Protein AF-A0A7C0UFL6-F1 (afdb_monomer_lite)

Secondary structure (DSSP, 8-state):
-----------HHHHHHHHHHTB-EEEETTTTEEEETTTTTS--EEEEEEEE-SSS--EEEEEEE-SS-SSTTS-S-S-----------

Structure (mmCIF, N/CA/C/O backbone):
data_AF-A0A7C0UFL6-F1
#
_entry.id   AF-A0A7C0UFL6-F1
#
loop_
_atom_site.group_PDB
_atom_site.id
_atom_site.type_symbol
_atom_site.label_atom_id
_atom_site.label_alt_id
_atom_site.label_comp_id
_atom_site.label_asym_id
_atom_site.label_entity_id
_atom_site.label_seq_id
_atom_site.pdbx_PDB_ins_code
_atom_site.Cartn_x
_atom_site.Cartn_y
_atom_site.Cartn_z
_atom_site.occupancy
_atom_site.B_iso_or_equiv
_atom_site.auth_seq_id
_atom_site.auth_comp_id
_atom_site.auth_asym_id
_atom_site.auth_atom_id
_atom_site.pdbx_PDB_model_num
ATOM 1 N N . SER A 1 1 ? -7.369 3.836 -13.365 1.00 86.38 1 SER A N 1
ATOM 2 C CA . SER A 1 1 ? -7.535 2.384 -13.575 1.00 86.38 1 SER A CA 1
ATOM 3 C C . SER A 1 1 ? -7.679 1.713 -12.216 1.00 86.38 1 SER A C 1
ATOM 5 O O . SER A 1 1 ? -7.369 2.354 -11.218 1.00 86.38 1 SER A O 1
ATOM 7 N N . ASP A 1 2 ? -8.118 0.454 -12.171 1.00 93.19 2 ASP A N 1
ATOM 8 C CA . ASP A 1 2 ? -8.101 -0.399 -10.966 1.00 93.19 2 ASP A CA 1
ATOM 9 C C . ASP A 1 2 ? -6.899 -1.371 -10.997 1.00 93.19 2 ASP A C 1
ATOM 11 O O . ASP A 1 2 ? -7.002 -2.543 -10.643 1.00 93.19 2 ASP A O 1
ATOM 15 N N . GLU A 1 3 ? -5.747 -0.898 -11.485 1.00 96.69 3 GLU A N 1
ATOM 16 C CA . GLU A 1 3 ? -4.517 -1.695 -11.556 1.00 96.69 3 GLU A CA 1
ATOM 17 C C . GLU A 1 3 ? -4.013 -2.041 -10.144 1.00 96.69 3 GLU A C 1
ATOM 19 O O . GLU A 1 3 ? -3.952 -1.183 -9.259 1.00 96.69 3 GLU A O 1
ATOM 24 N N . VAL A 1 4 ? -3.601 -3.293 -9.929 1.00 98.06 4 VAL A N 1
ATOM 25 C CA . VAL A 1 4 ? -2.956 -3.696 -8.674 1.00 98.06 4 VAL A CA 1
ATOM 26 C C . VAL A 1 4 ? -1.561 -3.084 -8.631 1.00 98.06 4 VAL A C 1
ATOM 28 O O . VAL A 1 4 ? -0.710 -3.429 -9.442 1.00 98.06 4 VAL A O 1
ATOM 31 N N . LEU A 1 5 ? -1.313 -2.181 -7.679 1.00 98.31 5 LEU A N 1
ATOM 32 C CA . LEU A 1 5 ? -0.070 -1.406 -7.621 1.00 98.31 5 LEU A CA 1
ATOM 33 C C . LEU A 1 5 ? 1.061 -2.110 -6.869 1.00 98.31 5 LEU A C 1
ATOM 35 O O . LEU A 1 5 ? 2.211 -2.084 -7.301 1.00 98.31 5 LEU A O 1
ATOM 39 N N . MET A 1 6 ? 0.770 -2.675 -5.698 1.00 98.25 6 MET A N 1
ATOM 40 C CA . MET A 1 6 ? 1.773 -3.290 -4.827 1.00 98.25 6 MET A CA 1
ATOM 41 C C . MET A 1 6 ? 1.126 -4.134 -3.725 1.00 98.25 6 MET A C 1
ATOM 43 O O . MET A 1 6 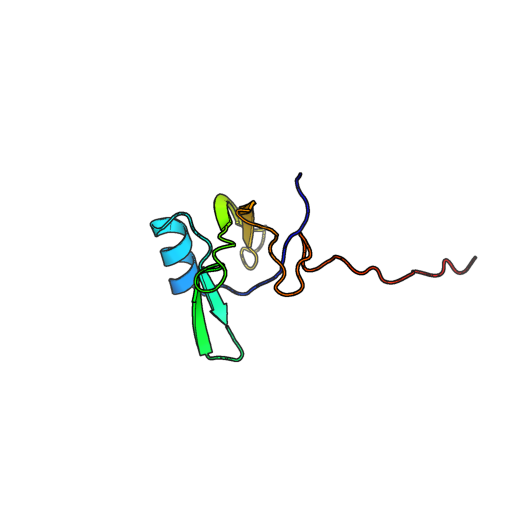? -0.047 -3.956 -3.409 1.00 98.25 6 MET A O 1
ATOM 47 N N . LEU A 1 7 ? 1.932 -4.993 -3.100 1.00 98.38 7 LEU A N 1
ATOM 48 C CA . LEU A 1 7 ? 1.600 -5.717 -1.875 1.00 98.38 7 LEU A CA 1
ATOM 49 C C . LEU A 1 7 ? 2.523 -5.251 -0.742 1.00 98.38 7 LEU A C 1
ATOM 51 O O . LEU A 1 7 ? 3.736 -5.132 -0.925 1.00 98.38 7 LEU A O 1
ATOM 55 N N . ALA A 1 8 ? 1.959 -5.003 0.436 1.00 98.06 8 ALA A N 1
ATOM 56 C CA . ALA A 1 8 ? 2.703 -4.679 1.649 1.00 98.06 8 ALA A CA 1
ATOM 57 C C . ALA A 1 8 ? 1.919 -5.117 2.892 1.00 98.06 8 ALA A C 1
ATOM 59 O O . ALA A 1 8 ? 0.759 -5.505 2.803 1.00 98.06 8 ALA A O 1
ATOM 60 N N . TYR A 1 9 ? 2.568 -5.051 4.054 1.00 98.50 9 TYR A N 1
ATOM 61 C CA . TYR A 1 9 ? 1.987 -5.482 5.322 1.00 98.50 9 TYR A CA 1
ATOM 62 C C . TYR A 1 9 ? 1.608 -4.280 6.178 1.00 98.50 9 TYR A C 1
ATOM 64 O O . TYR A 1 9 ? 2.343 -3.290 6.243 1.00 98.50 9 TYR A O 1
ATOM 72 N N . MET A 1 10 ? 0.482 -4.397 6.874 1.00 98.69 10 MET A N 1
ATOM 73 C CA . MET A 1 10 ? 0.069 -3.475 7.922 1.00 98.69 10 MET A CA 1
ATOM 74 C C . MET A 1 10 ? -0.117 -4.244 9.230 1.00 98.69 10 MET A C 1
ATOM 76 O O . MET A 1 10 ? -0.642 -5.350 9.244 1.00 98.69 10 MET A O 1
ATOM 80 N N . ASN A 1 11 ? 0.303 -3.643 10.338 1.00 97.56 11 ASN A N 1
ATOM 81 C CA . ASN A 1 11 ? -0.208 -3.962 11.665 1.00 97.56 11 ASN A CA 1
ATOM 82 C C . ASN A 1 11 ? -1.256 -2.911 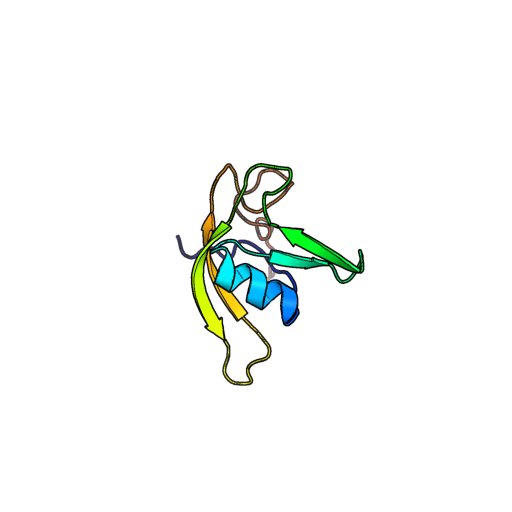12.086 1.00 97.56 11 ASN A C 1
ATOM 84 O O . ASN A 1 11 ? -1.491 -1.927 11.371 1.00 97.56 11 ASN A O 1
ATOM 88 N N . LYS A 1 12 ? -1.835 -3.087 13.281 1.00 98.06 12 LYS A N 1
ATOM 89 C CA . LYS A 1 12 ? -2.818 -2.164 13.869 1.00 98.06 12 LYS A CA 1
ATOM 90 C C . LYS A 1 12 ? -2.368 -0.697 13.804 1.00 98.06 12 LYS A C 1
ATOM 92 O O . LYS A 1 12 ? -3.083 0.138 13.264 1.00 98.06 12 LYS A O 1
ATOM 97 N N . THR A 1 13 ? -1.153 -0.396 14.259 1.00 98.56 13 THR A N 1
ATOM 98 C CA . THR A 1 13 ? -0.611 0.971 14.289 1.00 98.56 13 THR A CA 1
ATOM 99 C C . THR A 1 13 ? -0.477 1.585 12.894 1.00 98.56 13 THR A C 1
ATOM 101 O O . THR A 1 13 ? -0.807 2.753 12.690 1.00 98.56 13 THR A O 1
ATOM 104 N N . SER A 1 14 ? 0.019 0.833 11.906 1.00 98.69 14 SER A N 1
ATOM 105 C CA . SER A 1 14 ? 0.133 1.342 10.532 1.00 98.69 14 SER A CA 1
ATOM 106 C C . SER A 1 14 ? -1.232 1.556 9.873 1.00 98.69 14 SER A C 1
ATOM 108 O O . SER A 1 14 ? -1.400 2.523 9.130 1.00 98.69 14 SER A O 1
ATOM 110 N N . LEU A 1 15 ? -2.228 0.726 10.197 1.00 98.75 15 LEU A N 1
ATOM 111 C CA . LEU A 1 15 ? -3.599 0.921 9.732 1.00 98.75 15 LEU A CA 1
ATOM 112 C C . LEU A 1 15 ? -4.226 2.175 10.360 1.00 98.75 15 LEU A C 1
ATOM 114 O O . LEU A 1 15 ? -4.766 3.012 9.643 1.00 98.75 15 LEU A O 1
ATOM 118 N N . GLU A 1 16 ? -4.081 2.364 11.673 1.00 98.75 16 GLU A N 1
ATOM 119 C CA . GLU A 1 16 ? -4.555 3.565 12.378 1.00 98.75 16 GLU A CA 1
ATOM 120 C C . GLU A 1 16 ? -3.943 4.846 11.794 1.00 98.75 16 GLU A C 1
ATOM 122 O O . GLU A 1 16 ? -4.649 5.824 11.539 1.00 98.75 16 GLU A O 1
ATOM 127 N N . ARG A 1 17 ? -2.632 4.840 11.513 1.00 98.75 17 ARG A N 1
ATOM 128 C CA . ARG A 1 17 ? -1.955 5.959 10.836 1.00 98.75 17 ARG A CA 1
ATOM 129 C C . ARG A 1 17 ? -2.490 6.180 9.427 1.00 98.75 17 ARG A C 1
ATOM 131 O O . ARG A 1 17 ? -2.680 7.329 9.030 1.00 98.75 17 ARG A O 1
ATOM 138 N N . THR A 1 18 ? -2.757 5.104 8.691 1.00 98.81 18 THR A N 1
ATOM 139 C CA . THR A 1 18 ? -3.330 5.178 7.344 1.00 98.81 18 THR A CA 1
ATOM 140 C C . THR A 1 18 ? -4.690 5.867 7.356 1.00 98.81 18 THR A C 1
ATOM 142 O O . THR A 1 18 ? -4.888 6.834 6.624 1.00 98.81 18 THR A O 1
ATOM 145 N N . ILE A 1 19 ? -5.585 5.440 8.251 1.00 98.75 19 ILE A N 1
ATOM 146 C CA . ILE A 1 19 ? -6.918 6.033 8.423 1.00 98.75 19 ILE A CA 1
ATOM 147 C C . ILE A 1 19 ? -6.802 7.504 8.832 1.00 98.75 19 ILE A C 1
ATOM 149 O O . ILE A 1 19 ? -7.431 8.367 8.228 1.00 98.75 19 ILE A O 1
ATOM 153 N N . LYS A 1 20 ? -5.960 7.808 9.827 1.00 98.69 20 LYS A N 1
ATOM 154 C CA . LYS A 1 20 ? -5.818 9.166 10.369 1.00 98.69 20 LYS A CA 1
ATOM 155 C C . LYS A 1 20 ? -5.274 10.170 9.351 1.00 98.69 20 LYS A C 1
ATOM 157 O O . LYS A 1 20 ? -5.657 11.334 9.377 1.00 98.69 20 LYS A O 1
ATOM 162 N N . THR A 1 21 ? -4.333 9.751 8.511 1.00 98.69 21 THR A N 1
ATOM 163 C CA . THR A 1 21 ? -3.612 10.657 7.600 1.00 98.69 21 THR A CA 1
ATOM 164 C C . THR A 1 21 ? -4.182 10.685 6.186 1.00 98.69 21 THR A C 1
ATOM 166 O O . THR A 1 21 ? -3.811 11.562 5.408 1.00 98.69 21 THR A O 1
ATOM 169 N N . GLY A 1 22 ? -5.016 9.708 5.821 1.00 98.75 22 GLY A N 1
ATOM 170 C CA . GLY A 1 22 ? -5.450 9.508 4.440 1.00 98.75 22 GLY A CA 1
ATOM 171 C C . GLY A 1 22 ? -4.310 9.109 3.495 1.00 98.75 22 GLY A C 1
ATOM 172 O O . GLY A 1 22 ? -4.461 9.235 2.284 1.00 98.75 22 GLY A O 1
ATOM 173 N N . LYS A 1 23 ? -3.164 8.645 4.015 1.00 98.81 23 LYS A N 1
ATOM 174 C CA . LYS A 1 23 ? -2.019 8.165 3.227 1.00 98.81 23 LYS A CA 1
ATOM 175 C C . LYS A 1 23 ? -1.600 6.779 3.682 1.00 98.81 23 LYS A C 1
ATOM 177 O O . LYS A 1 23 ? -1.574 6.513 4.881 1.00 98.81 23 LYS A O 1
ATOM 182 N N . THR A 1 24 ? -1.209 5.902 2.765 1.00 98.75 24 THR A N 1
ATOM 183 C CA . THR A 1 24 ? -0.819 4.533 3.138 1.00 98.75 24 THR A CA 1
ATOM 184 C C . THR A 1 24 ? 0.466 4.506 3.969 1.00 98.75 24 THR A C 1
ATOM 186 O O . THR A 1 24 ? 1.540 4.909 3.508 1.00 98.75 24 THR A O 1
ATOM 189 N N . HIS A 1 25 ? 0.353 3.978 5.182 1.00 98.81 25 HIS A N 1
ATOM 190 C CA . HIS A 1 25 ? 1.459 3.652 6.070 1.00 98.81 25 HIS A CA 1
ATOM 191 C C . HIS A 1 25 ? 1.568 2.140 6.186 1.00 98.81 25 HIS A C 1
ATOM 193 O O . HIS A 1 25 ? 0.567 1.450 6.357 1.00 98.81 25 HIS A O 1
ATOM 199 N N . PHE A 1 26 ? 2.789 1.627 6.156 1.00 98.62 26 PHE A N 1
ATOM 200 C CA . PHE A 1 26 ? 3.041 0.193 6.170 1.00 98.62 26 PHE A CA 1
ATOM 201 C C . PHE A 1 26 ? 4.012 -0.185 7.288 1.00 98.62 26 PHE A C 1
ATOM 203 O O . PHE A 1 26 ? 4.756 0.648 7.814 1.00 98.62 26 PHE A O 1
ATOM 210 N N . TRP A 1 27 ? 4.014 -1.469 7.634 1.00 98.38 27 TRP A N 1
ATOM 211 C CA . TRP A 1 27 ? 4.980 -2.097 8.524 1.00 98.38 27 TRP A CA 1
ATOM 212 C C . TRP A 1 27 ? 5.936 -2.967 7.708 1.00 98.38 27 TRP A C 1
ATOM 214 O O . TRP A 1 27 ? 5.541 -3.944 7.069 1.00 98.38 27 TRP A O 1
ATOM 224 N N . SER A 1 28 ? 7.222 -2.624 7.720 1.00 96.62 28 SER A N 1
ATOM 225 C CA . SER A 1 28 ? 8.250 -3.474 7.132 1.00 96.62 28 SER A CA 1
ATOM 226 C C . SER A 1 28 ? 8.591 -4.599 8.103 1.00 96.62 28 SER A C 1
ATOM 228 O O . SER A 1 28 ? 9.216 -4.367 9.136 1.00 96.62 28 SER A O 1
ATOM 230 N N . ARG A 1 29 ? 8.227 -5.835 7.750 1.00 95.62 29 ARG A N 1
ATOM 231 C CA . ARG A 1 29 ? 8.571 -7.022 8.552 1.00 95.62 29 ARG A CA 1
ATOM 232 C C . ARG A 1 29 ? 10.077 -7.292 8.598 1.00 95.62 29 ARG A C 1
ATOM 234 O O . ARG A 1 29 ? 10.556 -7.840 9.579 1.00 95.62 29 ARG A O 1
ATOM 241 N N . SER A 1 30 ? 10.833 -6.906 7.571 1.00 94.81 30 SER A N 1
ATOM 242 C CA . SER A 1 30 ? 12.289 -7.091 7.552 1.00 94.81 30 SER A CA 1
ATOM 243 C C . SER A 1 30 ? 13.025 -6.009 8.337 1.00 94.81 30 SER A C 1
ATOM 245 O O . SER A 1 30 ? 13.954 -6.317 9.072 1.00 94.81 30 SER A O 1
ATOM 247 N N . ARG A 1 31 ? 12.599 -4.744 8.219 1.00 95.25 31 ARG A N 1
ATOM 248 C CA . ARG A 1 31 ? 13.225 -3.618 8.934 1.00 95.25 31 ARG A CA 1
ATOM 249 C C . ARG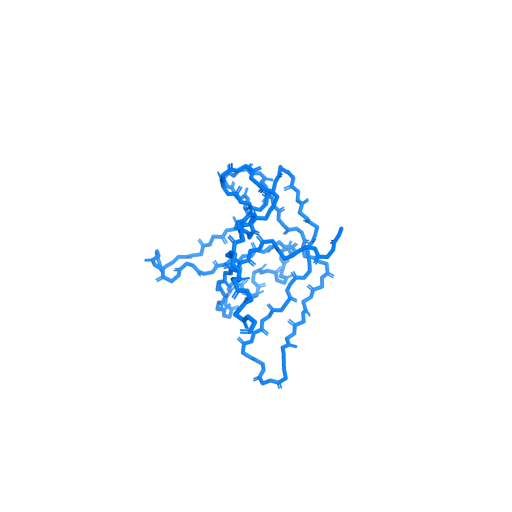 A 1 31 ? 12.676 -3.416 10.345 1.00 95.25 31 ARG A C 1
ATOM 251 O O . ARG A 1 31 ? 13.200 -2.574 11.060 1.00 95.25 31 ARG A O 1
ATOM 258 N N . GLN A 1 32 ? 11.610 -4.134 10.709 1.00 96.12 32 GLN A N 1
ATOM 259 C CA . GLN A 1 32 ? 10.875 -3.958 11.965 1.00 96.12 32 GLN A CA 1
ATOM 260 C C . GLN A 1 32 ? 10.554 -2.475 12.219 1.00 96.12 32 GLN A C 1
ATOM 262 O O . GLN A 1 32 ? 10.802 -1.927 13.292 1.00 96.12 32 GLN A O 1
ATOM 267 N N . GLY A 1 33 ? 10.035 -1.806 11.186 1.00 97.44 33 GLY A N 1
ATOM 268 C CA . GLY A 1 33 ? 9.849 -0.360 11.187 1.00 97.44 33 GLY A CA 1
ATOM 269 C C . GLY A 1 33 ? 8.662 0.096 10.349 1.00 97.44 33 GLY A C 1
ATOM 270 O O . GLY A 1 33 ? 8.270 -0.548 9.371 1.00 97.44 33 GLY A O 1
ATOM 271 N N . TYR A 1 34 ? 8.098 1.237 10.740 1.00 98.12 34 TYR A N 1
ATOM 272 C CA . TYR A 1 34 ? 7.043 1.915 9.994 1.00 98.12 34 TYR A CA 1
ATOM 273 C C . TYR A 1 34 ? 7.629 2.731 8.853 1.00 98.12 34 TYR A C 1
ATOM 275 O O . TYR A 1 34 ? 8.719 3.282 8.979 1.00 98.12 34 TYR A O 1
ATOM 283 N N . TRP A 1 35 ? 6.871 2.862 7.773 1.00 97.94 35 TRP A N 1
ATOM 284 C CA . TRP A 1 35 ? 7.210 3.787 6.702 1.00 97.94 35 TRP A CA 1
ATOM 285 C C . TRP A 1 35 ? 5.949 4.324 6.029 1.00 97.94 35 TRP A C 1
ATOM 287 O O . TRP A 1 35 ? 4.931 3.630 5.932 1.00 97.94 35 TRP A O 1
ATOM 297 N N . LEU A 1 36 ? 6.023 5.575 5.581 1.00 98.44 36 LEU A N 1
ATOM 298 C CA . LEU A 1 36 ? 4.991 6.226 4.783 1.00 98.44 36 LEU A CA 1
ATOM 299 C C . LEU A 1 36 ? 5.342 6.063 3.300 1.00 98.44 36 LEU A C 1
ATOM 301 O O . LEU A 1 36 ? 6.423 6.451 2.849 1.00 98.44 36 LEU A O 1
ATOM 305 N N . LYS A 1 37 ? 4.429 5.489 2.509 1.00 98.38 37 LYS A N 1
ATOM 306 C CA . LYS A 1 37 ? 4.654 5.338 1.067 1.00 98.38 37 LYS A CA 1
ATOM 307 C C . LYS A 1 37 ? 4.819 6.703 0.415 1.00 98.38 37 LYS A C 1
ATOM 309 O O . LYS A 1 37 ? 3.909 7.522 0.464 1.00 98.38 37 LYS A O 1
ATOM 314 N N . GLY A 1 38 ? 5.970 6.909 -0.221 1.00 97.38 38 GLY A N 1
ATOM 315 C CA . GLY A 1 38 ? 6.312 8.170 -0.878 1.00 97.38 38 GLY A CA 1
ATOM 316 C C . GLY A 1 38 ? 7.056 9.169 0.007 1.00 97.38 38 GLY A C 1
ATOM 317 O O . GLY A 1 38 ? 7.420 10.218 -0.501 1.00 97.38 38 GLY A O 1
ATOM 318 N N . GLU A 1 39 ? 7.342 8.858 1.277 1.00 96.88 39 GLU A N 1
ATOM 319 C CA . GLU A 1 39 ? 8.049 9.774 2.190 1.00 96.88 39 GLU A CA 1
ATOM 320 C C . GLU A 1 39 ? 9.391 10.265 1.629 1.00 96.88 39 GLU A C 1
ATOM 322 O O . GLU A 1 39 ? 9.697 11.448 1.715 1.00 96.88 39 GLU A O 1
ATOM 327 N N . THR A 1 40 ? 10.158 9.378 0.992 1.00 94.69 40 THR A N 1
ATOM 328 C CA . THR A 1 40 ? 11.437 9.738 0.360 1.00 94.69 40 THR A CA 1
ATOM 329 C C . THR A 1 40 ? 11.288 10.160 -1.103 1.00 94.69 40 THR A C 1
ATOM 331 O O . THR A 1 40 ? 12.012 11.033 -1.561 1.00 94.69 40 THR A O 1
ATOM 334 N N . SER A 1 41 ? 10.384 9.532 -1.864 1.00 96.25 41 SER A N 1
ATOM 335 C CA . SER A 1 41 ? 10.304 9.712 -3.324 1.00 96.25 41 SER A CA 1
ATOM 336 C C . SER A 1 41 ? 9.271 10.734 -3.798 1.00 96.25 41 SER A C 1
ATOM 338 O O . SER A 1 41 ? 9.229 11.035 -4.983 1.00 96.25 41 SER A O 1
ATOM 340 N N . GLY A 1 42 ? 8.384 11.209 -2.923 1.00 96.31 42 GLY A N 1
ATOM 341 C CA . GLY A 1 42 ? 7.215 12.009 -3.299 1.00 96.31 42 GLY A CA 1
ATOM 342 C C . GLY A 1 42 ? 6.066 11.207 -3.931 1.00 96.31 42 GLY A C 1
ATOM 343 O O . GLY A 1 42 ? 4.971 11.742 -4.098 1.00 96.31 42 GLY A O 1
ATOM 344 N N . ASN A 1 43 ? 6.258 9.914 -4.228 1.00 97.44 43 ASN A N 1
ATOM 345 C CA . ASN A 1 43 ? 5.241 9.053 -4.849 1.00 97.44 43 ASN A CA 1
ATOM 346 C C . ASN A 1 43 ? 4.231 8.525 -3.813 1.00 97.44 43 ASN A C 1
ATOM 348 O O . ASN A 1 43 ? 4.216 7.326 -3.481 1.00 97.44 43 ASN A O 1
ATOM 352 N N . PHE A 1 44 ? 3.435 9.436 -3.253 1.00 98.44 44 PHE A N 1
ATOM 353 C CA . PHE A 1 44 ? 2.436 9.146 -2.224 1.00 98.44 44 PHE A CA 1
ATOM 354 C C . PHE A 1 44 ? 1.237 8.363 -2.761 1.00 98.44 44 PHE A C 1
ATOM 356 O O . PHE A 1 44 ? 0.927 8.399 -3.947 1.00 98.44 44 PHE A O 1
ATOM 363 N N . GLN A 1 45 ? 0.535 7.683 -1.859 1.00 98.69 45 GLN A N 1
ATOM 364 C CA . GLN A 1 45 ? -0.755 7.051 -2.127 1.00 98.69 45 GLN A CA 1
ATOM 365 C C . GLN A 1 45 ? -1.806 7.680 -1.218 1.00 98.69 45 GLN A C 1
ATOM 367 O O . GLN A 1 45 ? -1.719 7.536 0.004 1.00 98.69 45 GLN A O 1
ATOM 372 N N . LEU A 1 46 ? -2.765 8.396 -1.807 1.00 98.69 46 LEU A N 1
ATOM 373 C CA . LEU A 1 46 ? -3.891 8.985 -1.084 1.00 98.69 46 LEU A CA 1
ATOM 374 C C . LEU A 1 46 ? -5.024 7.965 -1.000 1.00 98.69 46 LEU A C 1
ATOM 376 O O . LEU A 1 46 ? -5.511 7.495 -2.023 1.00 98.69 46 LEU A O 1
ATOM 380 N N . VAL A 1 47 ? -5.451 7.619 0.208 1.00 98.75 47 VAL A N 1
ATOM 381 C CA . VAL A 1 47 ? -6.481 6.603 0.442 1.00 98.75 47 VAL A CA 1
ATOM 382 C C . VAL A 1 47 ? -7.849 7.133 0.028 1.00 98.75 47 VAL A C 1
ATOM 384 O O . VAL A 1 47 ? -8.262 8.214 0.447 1.00 98.75 47 VAL A O 1
ATOM 387 N N . ARG A 1 48 ? -8.561 6.350 -0.786 1.00 98.50 48 ARG A N 1
ATOM 388 C CA . ARG A 1 48 ? -9.933 6.631 -1.231 1.00 98.50 48 ARG A CA 1
ATOM 389 C C . ARG A 1 48 ? -10.941 5.658 -0.632 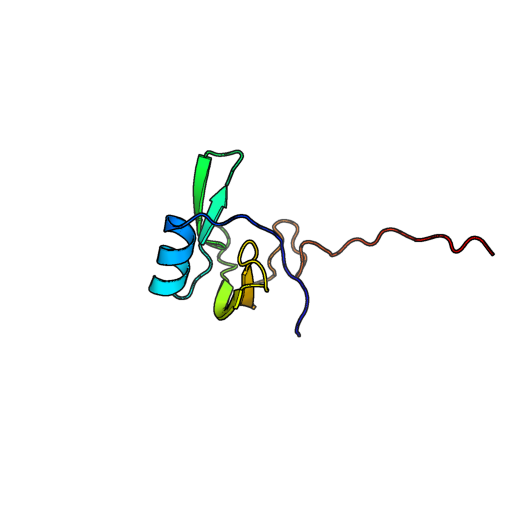1.00 98.50 48 ARG A C 1
ATOM 391 O O . ARG A 1 48 ? -12.046 6.065 -0.298 1.00 98.50 48 ARG A O 1
ATOM 398 N N . GLU A 1 49 ? -10.548 4.402 -0.451 1.00 98.62 49 GLU A N 1
ATOM 399 C CA . GLU A 1 49 ? -11.392 3.360 0.132 1.00 98.62 49 GLU A CA 1
ATOM 400 C C . GLU A 1 49 ? -10.513 2.298 0.807 1.00 98.62 49 GLU A C 1
ATOM 402 O O . GLU A 1 49 ? -9.427 1.988 0.314 1.00 98.62 49 GLU A O 1
ATOM 407 N N . ILE A 1 50 ? -10.980 1.721 1.915 1.00 98.69 50 ILE A N 1
ATOM 408 C CA . ILE A 1 50 ? -10.370 0.539 2.536 1.00 98.69 50 ILE A CA 1
ATOM 409 C C . ILE A 1 50 ? -11.457 -0.523 2.664 1.00 98.69 50 ILE A C 1
ATOM 411 O O . ILE A 1 50 ? -12.480 -0.286 3.304 1.00 98.69 50 ILE A O 1
ATOM 415 N N . ARG A 1 51 ? -11.219 -1.695 2.076 1.00 98.56 51 ARG A N 1
ATOM 416 C CA . ARG A 1 51 ? -12.035 -2.898 2.258 1.00 98.56 51 ARG A CA 1
ATOM 417 C C . ARG A 1 51 ? -11.236 -3.938 3.028 1.00 98.56 51 ARG A C 1
ATOM 419 O O . ARG A 1 51 ? -10.014 -3.971 2.916 1.00 98.56 51 ARG A O 1
ATOM 426 N N . TYR A 1 52 ? -11.933 -4.787 3.763 1.00 98.38 52 TYR A N 1
ATOM 427 C CA . TYR A 1 52 ? -11.394 -6.006 4.356 1.00 98.38 52 TYR A CA 1
ATOM 428 C C . TYR A 1 52 ? -12.105 -7.211 3.728 1.00 98.38 52 TYR A C 1
ATOM 430 O O . TYR A 1 52 ? -13.212 -7.059 3.202 1.00 98.38 52 TYR A O 1
ATOM 438 N N . ASP A 1 53 ? -11.462 -8.371 3.718 1.00 98.44 53 ASP A N 1
ATOM 439 C CA . ASP A 1 53 ? -12.018 -9.612 3.170 1.00 98.44 53 ASP A CA 1
ATOM 440 C C . ASP A 1 53 ? -12.947 -10.348 4.155 1.00 98.44 53 ASP A C 1
ATOM 442 O O . ASP A 1 53 ? -13.346 -9.813 5.190 1.00 98.44 53 ASP A O 1
ATOM 446 N N . CYS A 1 54 ? -13.408 -11.548 3.791 1.00 98.56 54 CYS A N 1
ATOM 447 C CA . CYS A 1 54 ? -14.482 -12.233 4.513 1.00 98.56 54 CYS A CA 1
ATOM 448 C C . CYS A 1 54 ? -14.056 -12.767 5.891 1.00 98.56 54 CYS A C 1
ATOM 450 O O . CYS A 1 54 ? -14.859 -12.731 6.829 1.00 98.56 54 CYS A O 1
ATOM 452 N N . ASP A 1 55 ? -12.813 -13.218 6.026 1.00 98.44 55 ASP A N 1
ATOM 453 C CA . ASP A 1 55 ? -12.178 -13.686 7.262 1.00 98.44 55 ASP A CA 1
ATOM 454 C C . ASP A 1 55 ? -11.333 -12.608 7.959 1.00 98.44 55 ASP A C 1
ATOM 456 O O . ASP A 1 55 ? -10.953 -12.784 9.119 1.00 98.44 55 ASP A O 1
ATOM 460 N N . ARG A 1 56 ? -11.218 -11.424 7.342 1.00 97.88 56 ARG A N 1
ATOM 461 C CA . ARG A 1 56 ? -10.702 -10.177 7.929 1.00 97.88 56 ARG A CA 1
ATOM 462 C C . ARG A 1 56 ? -9.199 -10.212 8.188 1.00 97.88 56 ARG A C 1
ATOM 464 O O . ARG A 1 56 ? -8.733 -9.579 9.142 1.00 97.88 56 ARG A O 1
ATOM 471 N N . ASP A 1 57 ? -8.451 -10.925 7.358 1.00 97.81 57 ASP A N 1
ATOM 472 C CA . ASP A 1 57 ? -6.996 -10.999 7.453 1.00 97.81 57 ASP A CA 1
ATOM 473 C C . ASP A 1 57 ? -6.267 -10.224 6.341 1.00 97.81 57 ASP A C 1
ATOM 475 O O . ASP A 1 57 ? -5.081 -9.901 6.496 1.00 97.81 57 ASP A O 1
ATOM 479 N N . ALA A 1 58 ? -6.990 -9.787 5.303 1.00 98.44 58 ALA A N 1
ATOM 480 C CA . ALA A 1 58 ? -6.463 -8.939 4.245 1.00 98.44 58 ALA A CA 1
ATOM 481 C C . ALA A 1 58 ? -7.216 -7.611 4.100 1.00 98.44 58 ALA A C 1
ATOM 483 O O . ALA A 1 58 ? -8.405 -7.466 4.392 1.00 98.44 58 ALA A O 1
ATOM 484 N N . LEU A 1 59 ? -6.492 -6.608 3.595 1.00 98.62 59 LEU A N 1
ATOM 485 C CA . LEU A 1 59 ? -7.035 -5.298 3.253 1.00 98.62 59 LEU A CA 1
ATOM 486 C C . LEU A 1 59 ? -6.822 -5.000 1.772 1.00 98.62 59 LEU A C 1
ATOM 488 O O . LEU A 1 59 ? -5.694 -5.047 1.279 1.00 98.62 59 LEU A O 1
ATOM 492 N N . LEU A 1 60 ? -7.891 -4.583 1.096 1.00 98.69 60 LEU A N 1
ATOM 493 C CA . LEU A 1 60 ? -7.820 -3.960 -0.220 1.00 98.69 60 LEU A CA 1
ATOM 494 C C . LEU A 1 60 ? -7.948 -2.445 -0.054 1.00 98.69 60 LEU A C 1
ATOM 496 O O . LEU A 1 60 ? -9.019 -1.922 0.261 1.00 98.69 60 LEU A O 1
ATOM 500 N N . VAL A 1 61 ? -6.843 -1.736 -0.273 1.00 98.69 61 VAL A N 1
ATOM 501 C CA . VAL A 1 61 ? -6.781 -0.276 -0.153 1.00 98.69 61 VAL A CA 1
ATOM 502 C C . VAL A 1 61 ? -6.811 0.340 -1.546 1.00 98.69 61 VAL A C 1
ATOM 504 O O . VAL A 1 61 ? -5.845 0.219 -2.299 1.00 98.69 61 VAL A O 1
ATOM 507 N N . LYS A 1 62 ? -7.905 1.026 -1.888 1.00 98.62 62 LYS A N 1
ATOM 508 C CA . LYS A 1 62 ? -7.966 1.825 -3.115 1.00 98.62 62 LYS A CA 1
ATOM 509 C C . LYS A 1 62 ? -7.343 3.184 -2.870 1.00 98.62 62 LYS A C 1
ATOM 511 O O . LYS A 1 62 ? -7.674 3.869 -1.897 1.00 98.62 62 LYS A O 1
ATOM 516 N N . VAL A 1 63 ? -6.461 3.579 -3.777 1.00 98.62 63 VAL A N 1
ATOM 517 C CA . VAL A 1 63 ? -5.664 4.793 -3.640 1.00 98.62 63 VAL A CA 1
ATOM 518 C C . VAL A 1 63 ? -5.664 5.600 -4.925 1.00 98.62 63 VAL A C 1
ATOM 520 O O . VAL A 1 63 ? -5.731 5.054 -6.022 1.00 98.62 63 VAL A O 1
ATOM 523 N N . GLU A 1 64 ? -5.519 6.908 -4.781 1.00 97.88 64 GLU A N 1
ATOM 524 C CA . GLU A 1 64 ? -4.971 7.746 -5.835 1.00 97.88 64 GLU A CA 1
ATOM 525 C C . GLU A 1 64 ? -3.445 7.749 -5.696 1.00 97.88 64 GLU A C 1
ATOM 527 O O . GLU A 1 64 ? -2.896 8.195 -4.683 1.00 97.88 64 GLU A O 1
ATOM 532 N N . GLN A 1 65 ? -2.759 7.204 -6.698 1.00 97.94 65 GLN A N 1
ATOM 533 C CA . GLN A 1 65 ? -1.302 7.202 -6.760 1.00 97.94 65 GLN A CA 1
ATOM 534 C C . GLN A 1 65 ? -0.815 8.554 -7.289 1.00 97.94 65 GLN A C 1
ATOM 536 O O . GLN A 1 65 ? -1.139 8.939 -8.407 1.00 97.94 65 GLN 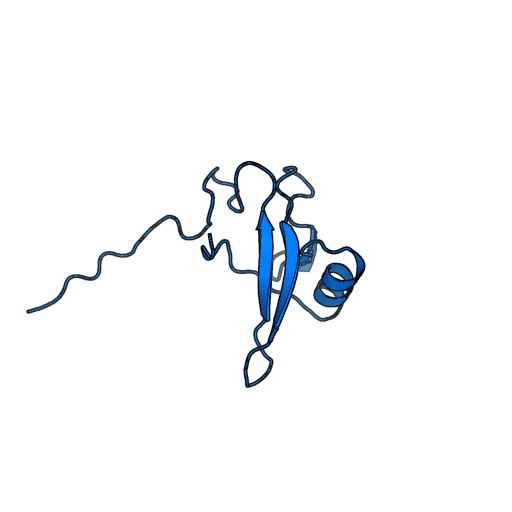A O 1
ATOM 541 N N . LEU A 1 66 ? 0.000 9.247 -6.495 1.00 97.00 66 LEU A N 1
ATOM 542 C CA . LEU A 1 66 ? 0.701 10.460 -6.907 1.00 97.00 66 LEU A CA 1
ATOM 543 C C . LEU A 1 66 ? 2.113 10.131 -7.401 1.00 97.00 66 LEU A C 1
ATOM 545 O O . LEU A 1 66 ? 2.737 9.169 -6.942 1.00 97.00 66 LEU A O 1
ATOM 549 N N . GLY A 1 67 ? 2.643 10.970 -8.288 1.00 93.94 67 GLY A N 1
ATOM 550 C CA . GLY A 1 67 ? 3.979 10.806 -8.861 1.00 93.94 67 GLY A CA 1
ATOM 551 C C . GLY A 1 67 ? 4.047 9.724 -9.942 1.00 93.94 67 GLY A C 1
ATOM 552 O O . GLY A 1 67 ? 3.029 9.321 -10.496 1.00 93.94 67 GLY A O 1
ATOM 553 N N . ALA A 1 68 ? 5.261 9.268 -10.259 1.00 90.94 68 ALA A N 1
ATOM 554 C CA . ALA A 1 68 ? 5.505 8.416 -11.430 1.00 90.94 68 ALA A CA 1
ATOM 555 C C . ALA A 1 68 ? 4.946 6.985 -11.299 1.00 90.94 68 ALA A C 1
ATOM 557 O O . ALA A 1 68 ? 4.667 6.334 -12.301 1.00 90.94 68 ALA A O 1
ATOM 558 N N . GLY A 1 69 ? 4.794 6.481 -10.073 1.00 94.56 69 GLY A N 1
ATOM 559 C CA . GLY A 1 69 ? 4.319 5.120 -9.847 1.00 94.56 69 GLY A CA 1
ATOM 560 C C . GLY A 1 69 ? 4.531 4.613 -8.426 1.00 94.56 69 GLY A C 1
ATOM 561 O O . GLY A 1 69 ? 5.198 5.234 -7.587 1.00 94.56 69 GLY A O 1
ATOM 562 N N . ALA A 1 70 ? 3.962 3.443 -8.148 1.00 97.12 70 ALA A N 1
ATOM 563 C CA . ALA A 1 70 ? 4.140 2.762 -6.877 1.00 97.12 70 ALA A CA 1
ATOM 564 C C . ALA A 1 70 ? 5.540 2.141 -6.748 1.00 97.12 70 ALA A C 1
ATOM 566 O O . ALA A 1 70 ? 6.084 2.117 -5.639 1.00 97.12 70 ALA A O 1
ATOM 567 N N . CYS A 1 71 ? 6.133 1.682 -7.856 1.00 96.94 71 CYS A N 1
ATOM 568 C CA . CYS A 1 71 ? 7.382 0.931 -7.847 1.00 96.94 71 CYS A CA 1
ATOM 569 C C . CYS A 1 71 ? 8.620 1.840 -7.797 1.00 96.94 71 CYS A C 1
ATOM 571 O O . CYS A 1 71 ? 8.717 2.849 -8.490 1.00 96.94 71 CYS A O 1
ATOM 573 N N . HIS A 1 72 ? 9.630 1.433 -7.028 1.00 92.81 72 HIS A N 1
ATOM 574 C CA . HIS A 1 72 ? 10.917 2.136 -6.955 1.00 92.81 72 HIS A CA 1
ATOM 575 C C . HIS A 1 72 ? 11.775 1.987 -8.226 1.00 92.81 72 HIS A C 1
ATOM 577 O O . HIS A 1 72 ? 12.809 2.633 -8.341 1.00 92.81 72 HIS A O 1
ATOM 583 N N . THR A 1 73 ? 11.375 1.121 -9.162 1.00 94.88 73 THR A N 1
ATOM 584 C CA . THR A 1 73 ? 12.060 0.916 -10.452 1.00 94.88 73 THR A CA 1
ATOM 585 C C . THR A 1 73 ? 11.588 1.879 -11.546 1.00 94.88 73 THR A C 1
ATOM 587 O O . THR A 1 73 ? 12.092 1.815 -12.659 1.00 94.88 73 THR A O 1
ATOM 590 N N . GLY A 1 74 ? 10.623 2.755 -11.243 1.00 92.88 74 GLY A N 1
ATOM 591 C CA . GLY A 1 74 ? 10.027 3.690 -12.204 1.00 92.88 74 GLY A CA 1
ATOM 592 C C . GLY A 1 74 ? 8.738 3.192 -12.863 1.00 92.88 74 GLY A C 1
ATOM 593 O O . GLY A 1 74 ? 8.074 3.969 -13.538 1.00 92.88 74 GLY A O 1
ATOM 594 N N . ASN A 1 75 ? 8.347 1.935 -12.635 1.00 96.19 75 ASN A N 1
ATOM 595 C CA . ASN A 1 75 ? 7.084 1.382 -13.133 1.00 96.19 75 ASN A CA 1
ATOM 596 C C . ASN A 1 75 ? 5.868 1.859 -12.311 1.00 96.19 75 ASN A C 1
ATOM 598 O O . ASN A 1 75 ? 5.970 2.079 -11.096 1.00 96.19 75 ASN A O 1
ATOM 602 N N . SER A 1 76 ? 4.700 1.961 -12.961 1.00 95.62 76 SER A N 1
ATOM 603 C CA . SER A 1 76 ? 3.422 2.313 -12.316 1.00 95.62 76 SER A CA 1
ATOM 604 C C . SER A 1 76 ? 3.065 1.323 -11.205 1.00 95.62 76 SER A C 1
ATOM 606 O O . SER A 1 76 ? 2.776 1.732 -10.078 1.00 95.62 76 SER A O 1
ATOM 608 N N . SER A 1 77 ? 3.171 0.030 -11.508 1.00 97.56 77 SER A N 1
ATOM 609 C CA . SER A 1 77 ? 2.928 -1.093 -10.610 1.00 97.56 77 SER A CA 1
ATOM 610 C C . SER A 1 77 ? 4.210 -1.880 -10.328 1.00 97.56 77 SER A C 1
ATOM 612 O O . SER A 1 77 ? 5.136 -1.928 -11.136 1.00 97.56 77 SER A O 1
ATOM 614 N N . CYS A 1 78 ? 4.273 -2.525 -9.163 1.00 98.06 78 CYS A N 1
ATOM 615 C CA . CYS A 1 78 ? 5.270 -3.549 -8.858 1.00 98.06 78 CYS A CA 1
ATOM 616 C C . CYS A 1 78 ? 5.056 -4.841 -9.666 1.00 98.06 78 CYS A C 1
ATOM 618 O O . CYS A 1 78 ? 6.001 -5.608 -9.823 1.00 98.06 78 CYS A O 1
ATOM 620 N N . PHE A 1 79 ? 3.852 -5.068 -10.193 1.00 97.44 79 PHE A N 1
ATOM 621 C CA . PHE A 1 79 ? 3.454 -6.256 -10.952 1.00 97.44 79 PHE A CA 1
ATOM 622 C C . PHE A 1 79 ? 3.616 -6.058 -12.470 1.00 97.44 79 PHE A C 1
ATOM 624 O O . PHE A 1 79 ? 2.791 -6.499 -13.258 1.00 97.44 79 PHE A O 1
ATOM 631 N N . TYR A 1 80 ? 4.686 -5.379 -12.892 1.00 96.44 80 TYR A N 1
ATOM 632 C CA . TYR A 1 80 ? 4.957 -5.055 -14.303 1.00 96.44 80 TYR A CA 1
ATOM 633 C C . TYR A 1 80 ? 5.585 -6.208 -15.107 1.00 96.44 80 TYR A C 1
ATOM 635 O O . TYR A 1 80 ? 5.880 -6.051 -16.289 1.00 96.44 80 TYR A O 1
ATOM 643 N N . ARG A 1 81 ? 5.854 -7.349 -14.464 1.00 96.00 81 ARG A N 1
ATOM 644 C CA . ARG A 1 81 ? 6.397 -8.556 -15.100 1.00 96.00 81 ARG A CA 1
ATOM 645 C C . ARG A 1 81 ? 5.361 -9.661 -15.019 1.00 96.00 81 ARG A C 1
ATOM 647 O O . ARG A 1 81 ? 4.709 -9.809 -13.987 1.00 96.00 81 ARG A O 1
ATOM 654 N N . VAL A 1 82 ? 5.270 -10.441 -16.083 1.00 95.56 82 VAL A N 1
ATOM 655 C CA . VAL A 1 82 ? 4.374 -11.590 -16.191 1.00 95.56 82 VAL A CA 1
ATOM 656 C C . VAL A 1 82 ? 5.186 -12.879 -16.193 1.00 95.56 82 VAL A C 1
ATOM 658 O O . VAL A 1 82 ? 6.364 -12.876 -16.550 1.00 95.56 82 VAL A O 1
ATOM 661 N N . ILE A 1 83 ? 4.563 -13.957 -15.729 1.00 95.25 83 ILE A N 1
ATOM 662 C CA . ILE A 1 83 ? 5.069 -15.315 -15.914 1.00 95.25 83 ILE A CA 1
ATOM 663 C C . ILE A 1 83 ? 4.307 -15.873 -17.107 1.00 95.25 83 ILE A C 1
ATOM 665 O O . ILE A 1 83 ? 3.075 -15.874 -17.081 1.00 95.25 83 ILE A O 1
ATOM 669 N N . ASP A 1 84 ? 5.030 -16.323 -18.127 1.00 94.06 84 ASP A N 1
ATOM 670 C CA . ASP A 1 84 ? 4.423 -16.997 -19.268 1.00 94.06 84 ASP A CA 1
ATOM 671 C C . ASP A 1 84 ? 3.923 -18.370 -18.810 1.00 94.06 84 ASP A C 1
ATOM 673 O O . ASP A 1 84 ? 4.682 -19.182 -18.276 1.00 94.06 84 ASP A O 1
ATOM 677 N N . ILE A 1 85 ? 2.621 -18.600 -18.959 1.00 93.56 85 ILE A N 1
ATOM 678 C CA . ILE A 1 85 ? 2.013 -19.905 -18.718 1.00 93.56 85 ILE A CA 1
ATOM 679 C C . ILE A 1 85 ? 1.964 -20.596 -20.076 1.00 93.56 85 ILE A C 1
ATOM 681 O O . ILE A 1 85 ? 1.148 -20.234 -20.918 1.00 93.56 85 ILE A O 1
ATOM 685 N N . GLU A 1 86 ? 2.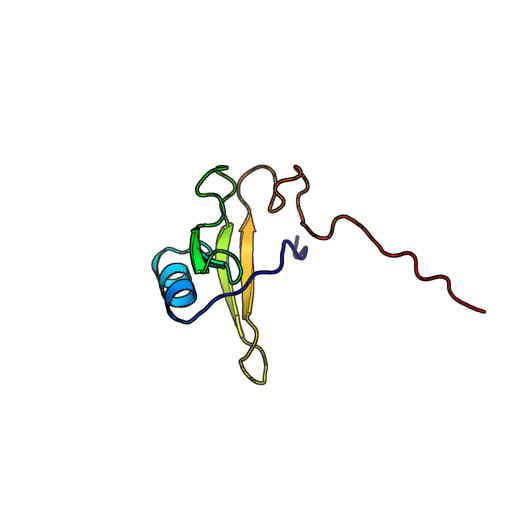862 -21.554 -20.302 1.00 85.38 86 GLU A N 1
ATOM 686 C CA . GLU A 1 86 ? 2.754 -22.449 -21.453 1.00 85.38 86 GLU A CA 1
ATOM 687 C C . GLU A 1 86 ? 1.500 -23.311 -21.264 1.00 85.38 86 GLU A C 1
ATOM 689 O O . GLU A 1 86 ? 1.401 -24.096 -20.315 1.00 85.38 86 GLU A O 1
ATOM 694 N N . GLU A 1 87 ? 0.507 -23.126 -22.133 1.00 78.25 87 GLU A N 1
ATOM 695 C CA . GLU A 1 87 ? -0.622 -24.045 -22.220 1.00 78.25 87 GLU A CA 1
ATOM 696 C C . GLU A 1 87 ? -0.092 -25.364 -22.794 1.00 78.25 87 GLU A C 1
ATOM 698 O O . GLU A 1 87 ? 0.276 -25.442 -23.964 1.00 78.25 87 GLU A O 1
ATOM 703 N N . ASN A 1 88 ? 0.004 -26.397 -21.955 1.00 67.50 88 ASN A N 1
ATOM 704 C CA . ASN A 1 88 ? 0.176 -27.756 -22.455 1.00 67.50 88 ASN A CA 1
ATOM 705 C C . ASN A 1 88 ? -1.163 -28.179 -23.073 1.00 67.50 88 ASN A C 1
ATOM 707 O O . ASN A 1 88 ? -2.129 -28.376 -22.330 1.00 67.50 88 ASN A O 1
ATOM 711 N N . GLU A 1 89 ? -1.210 -28.260 -24.406 1.00 58.00 89 GLU A N 1
ATOM 712 C CA . GLU A 1 89 ? -2.303 -28.897 -25.163 1.00 58.00 89 GLU A CA 1
ATOM 713 C C . GLU A 1 89 ? -2.460 -30.385 -24.811 1.00 58.00 89 GLU A C 1
ATOM 715 O O . GLU A 1 89 ? -1.430 -31.084 -24.637 1.00 58.00 89 GLU A O 1
#

Sequence (89 aa):
SDEVLMLAYMNKTSLERTIKTGKTHFWSRSRQGYWLKGETSGNFQLVREIRYDCDRDALLVKVEQLGAGACHTGNSSCFYRVIDIEENE

Radius of gyration: 14.7 Å; chains: 1; bounding box: 28×41×40 Å

pLDDT: mean 96.07, std 5.98, range [58.0, 98.81]

Foldseek 3Di:
DLDAADDAAADPVQVVVCVVPQWHWGADPVVRDIDTQCPPPVFIWGFDDWDADDVRPDIDTDTDTDDQASDPVSDNHPPPDDDDDPPDD